Protein AF-A0A376UBZ3-F1 (afdb_monomer_lite)

Structure (mmCIF, N/CA/C/O backbone):
data_AF-A0A376UBZ3-F1
#
_entry.id   AF-A0A376UBZ3-F1
#
loop_
_atom_site.group_PDB
_atom_site.id
_atom_site.type_symbol
_atom_site.label_atom_id
_atom_site.label_alt_id
_atom_site.label_comp_id
_atom_site.label_asym_id
_atom_site.label_entity_id
_atom_site.label_seq_id
_atom_site.pdbx_PDB_ins_code
_atom_site.Cartn_x
_atom_site.Cartn_y
_atom_site.Cartn_z
_atom_site.occupancy
_atom_site.B_iso_or_equiv
_atom_site.auth_seq_id
_atom_site.auth_comp_id
_atom_site.auth_asym_id
_atom_site.auth_atom_id
_atom_site.pdbx_PDB_model_num
ATOM 1 N N . MET A 1 1 ? -10.834 44.516 -17.403 1.00 41.22 1 MET A N 1
ATOM 2 C CA . MET A 1 1 ? -10.224 43.313 -18.016 1.00 41.22 1 MET A CA 1
ATOM 3 C C . MET A 1 1 ? -9.625 42.419 -16.928 1.00 41.22 1 MET A C 1
ATOM 5 O O . MET A 1 1 ? -8.521 42.678 -16.472 1.00 41.22 1 MET A O 1
ATOM 9 N N . HIS A 1 2 ? -10.355 41.400 -16.462 1.00 43.84 2 HIS A N 1
ATOM 10 C CA . HIS A 1 2 ? -9.866 40.452 -15.449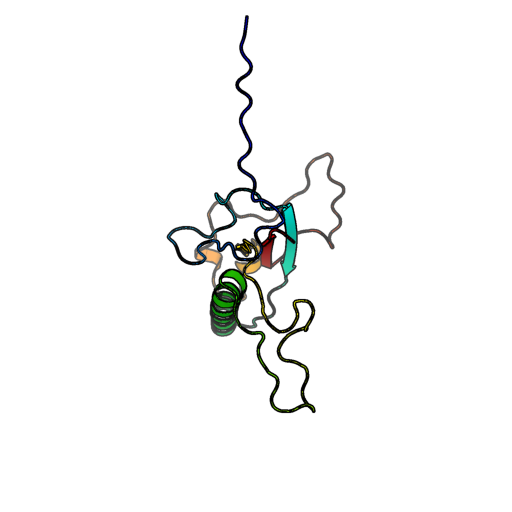 1.00 43.84 2 HIS A CA 1
ATOM 11 C C . HIS A 1 2 ? -9.085 39.315 -16.124 1.00 43.84 2 HIS A C 1
ATOM 13 O O . HIS A 1 2 ? -9.661 38.419 -16.739 1.00 43.84 2 HIS A O 1
ATOM 19 N N . LYS A 1 3 ? -7.753 39.365 -16.029 1.00 44.59 3 LYS A N 1
ATOM 20 C CA . LYS A 1 3 ? -6.843 38.338 -16.550 1.00 44.59 3 LYS A CA 1
ATOM 21 C C . LYS A 1 3 ? -6.999 37.077 -15.685 1.00 44.59 3 LYS A C 1
ATOM 23 O O . LYS A 1 3 ? -6.455 37.016 -14.585 1.00 44.59 3 LYS A O 1
ATOM 28 N N . LYS A 1 4 ? -7.762 36.075 -16.146 1.00 46.16 4 LYS A N 1
ATOM 29 C CA . LYS A 1 4 ? -7.828 34.753 -15.495 1.00 46.16 4 LYS A CA 1
ATOM 30 C C . LYS A 1 4 ? -6.409 34.171 -15.444 1.00 46.16 4 LYS A C 1
ATOM 32 O O . LYS A 1 4 ? -5.868 33.771 -16.474 1.00 46.16 4 LYS A O 1
ATOM 37 N N . ARG A 1 5 ? -5.785 34.139 -14.261 1.00 48.81 5 ARG A N 1
ATOM 38 C CA . ARG A 1 5 ? -4.543 33.387 -14.032 1.00 48.81 5 ARG A CA 1
ATOM 39 C C . ARG A 1 5 ? -4.868 31.908 -14.232 1.00 48.81 5 ARG A C 1
ATOM 41 O O . ARG A 1 5 ? -5.524 31.292 -13.400 1.00 48.81 5 ARG A O 1
ATOM 48 N N . LYS A 1 6 ? -4.453 31.352 -15.371 1.00 50.19 6 LYS A N 1
ATOM 49 C CA . LYS A 1 6 ? -4.504 29.914 -15.643 1.00 50.19 6 LYS A CA 1
ATOM 50 C C . LYS A 1 6 ? -3.531 29.261 -14.657 1.00 50.19 6 LYS A C 1
ATOM 52 O O . LYS A 1 6 ? -2.323 29.320 -14.871 1.00 50.19 6 LYS A O 1
ATOM 57 N N . VAL A 1 7 ? -4.036 28.721 -13.548 1.00 53.22 7 VAL A N 1
ATOM 58 C CA . VAL A 1 7 ? -3.237 27.876 -12.653 1.00 53.22 7 VAL A CA 1
ATOM 59 C C . VAL A 1 7 ? -2.793 26.686 -13.499 1.00 53.22 7 VAL A C 1
ATOM 61 O O . VAL A 1 7 ? -3.610 25.838 -13.861 1.00 53.22 7 VAL A O 1
ATOM 64 N N . ARG A 1 8 ? -1.527 26.665 -13.926 1.00 53.97 8 ARG A N 1
ATOM 65 C CA . ARG A 1 8 ? -0.956 25.487 -14.579 1.00 53.97 8 ARG A CA 1
ATOM 66 C C . ARG A 1 8 ? -0.932 24.394 -13.514 1.00 53.97 8 ARG A C 1
ATOM 68 O O . ARG A 1 8 ? -0.161 24.494 -12.568 1.00 53.97 8 ARG A O 1
ATOM 75 N N . ARG A 1 9 ? -1.808 23.391 -13.635 1.00 59.78 9 ARG A N 1
ATOM 76 C CA . ARG A 1 9 ? -1.688 22.161 -12.844 1.00 59.78 9 ARG A CA 1
ATOM 77 C C . ARG A 1 9 ? -0.348 21.535 -13.211 1.00 59.78 9 ARG A C 1
ATOM 79 O O . ARG A 1 9 ? -0.167 21.144 -14.362 1.00 59.78 9 ARG A O 1
ATOM 86 N N . VAL A 1 10 ? 0.580 21.504 -12.261 1.00 68.00 10 VAL A N 1
ATOM 87 C CA . VAL A 1 10 ? 1.798 20.705 -12.389 1.00 68.00 10 VAL A CA 1
ATOM 88 C C . VAL A 1 10 ? 1.333 19.251 -12.362 1.00 68.00 10 VAL A C 1
ATOM 90 O O . VAL A 1 10 ? 0.722 18.818 -11.389 1.00 68.00 10 VAL A O 1
ATOM 93 N N . ARG A 1 11 ? 1.507 18.550 -13.477 1.00 73.44 11 ARG A N 1
ATOM 94 C CA . ARG A 1 11 ? 1.274 17.111 -13.623 1.00 73.44 11 ARG A CA 1
ATOM 95 C C . ARG A 1 11 ? 2.537 16.513 -14.205 1.00 73.44 11 ARG A C 1
ATOM 97 O O . ARG A 1 11 ? 3.212 17.192 -14.983 1.00 73.44 11 ARG A O 1
ATOM 104 N N . PHE A 1 12 ? 2.829 15.277 -13.835 1.00 81.12 12 PHE A N 1
ATOM 105 C CA . PHE A 1 12 ? 3.932 14.551 -14.445 1.00 81.12 12 PHE A CA 1
ATOM 106 C C . PHE A 1 12 ? 3.616 14.204 -15.899 1.00 81.12 12 PHE A C 1
ATOM 108 O O . PHE A 1 12 ? 2.450 14.088 -16.291 1.00 81.12 12 PHE A O 1
ATOM 115 N N . HIS A 1 13 ? 4.667 14.118 -16.711 1.00 79.94 13 HIS A N 1
ATOM 116 C CA . HIS A 1 13 ? 4.537 13.701 -18.098 1.00 79.94 13 HIS A CA 1
ATOM 117 C C . HIS A 1 13 ? 4.457 12.167 -18.149 1.00 79.94 13 HIS A C 1
ATOM 119 O O . HIS A 1 13 ? 5.310 11.529 -17.536 1.00 79.94 13 HIS A O 1
ATOM 125 N N . PRO A 1 14 ? 3.499 11.559 -18.876 1.00 74.88 14 PRO A N 1
ATOM 126 C CA . PRO A 1 14 ? 3.345 10.102 -18.896 1.00 74.88 14 PRO A CA 1
ATOM 127 C C . PRO A 1 14 ? 4.595 9.346 -19.375 1.00 74.88 14 PRO A C 1
ATOM 129 O O . PRO A 1 14 ? 4.895 8.267 -18.889 1.00 74.88 14 PRO A O 1
ATOM 132 N N . ASP A 1 15 ? 5.369 9.949 -20.281 1.00 81.31 15 ASP A N 1
ATOM 133 C CA . ASP A 1 15 ? 6.570 9.320 -20.856 1.00 81.31 15 ASP A CA 1
ATOM 134 C C . ASP A 1 15 ? 7.809 9.365 -19.936 1.00 81.31 15 ASP A C 1
ATOM 136 O O . ASP A 1 15 ? 8.905 8.952 -20.322 1.00 81.31 15 ASP A O 1
ATOM 140 N N . ALA A 1 16 ? 7.672 9.876 -18.710 1.00 88.94 16 ALA A N 1
ATOM 141 C CA . ALA A 1 16 ? 8.773 10.073 -17.775 1.00 88.94 16 ALA A CA 1
ATOM 142 C C . ALA A 1 16 ? 9.147 8.796 -16.991 1.00 88.94 16 ALA A C 1
ATOM 144 O O . ALA A 1 16 ? 9.280 8.810 -15.767 1.00 88.94 16 ALA A O 1
ATOM 145 N N . ARG A 1 17 ? 9.377 7.689 -17.712 1.00 93.50 17 ARG A N 1
ATOM 146 C CA . ARG A 1 17 ? 9.569 6.330 -17.162 1.00 93.50 17 ARG A CA 1
ATOM 147 C C . ARG A 1 17 ? 10.651 6.213 -16.082 1.00 93.50 17 ARG A C 1
ATOM 149 O O . ARG A 1 17 ? 10.568 5.375 -15.189 1.00 93.50 17 ARG A O 1
ATOM 156 N N . ASN A 1 18 ? 11.695 7.033 -16.167 1.00 96.19 18 ASN A N 1
ATOM 157 C CA . ASN A 1 18 ? 12.849 6.956 -15.267 1.00 96.19 18 ASN A CA 1
ATOM 158 C C . ASN A 1 18 ? 12.799 7.972 -14.113 1.00 96.19 18 ASN A C 1
ATOM 160 O O . ASN A 1 18 ? 13.728 7.999 -13.303 1.00 96.19 18 ASN A O 1
ATOM 164 N N . GLU A 1 19 ? 11.760 8.807 -14.030 1.00 97.44 19 GLU A N 1
ATOM 165 C CA . GLU A 1 19 ? 11.607 9.749 -12.921 1.00 97.44 19 GLU A CA 1
ATOM 166 C C . GLU A 1 19 ? 11.227 9.027 -11.623 1.00 97.44 19 GLU A C 1
ATOM 168 O O . GLU A 1 19 ? 10.521 8.016 -11.620 1.00 97.44 19 GLU A O 1
ATOM 173 N N . LYS A 1 20 ? 11.730 9.555 -10.505 1.00 98.19 20 LYS A N 1
ATOM 174 C CA . LYS A 1 20 ? 11.565 8.987 -9.165 1.00 98.19 20 LYS A CA 1
ATOM 175 C C . LYS A 1 20 ? 10.920 10.004 -8.246 1.00 98.19 20 LYS A C 1
ATOM 177 O O . LYS A 1 20 ? 11.267 11.184 -8.281 1.00 98.19 20 LYS A O 1
ATOM 182 N N . GLN A 1 21 ? 10.071 9.510 -7.354 1.00 98.31 21 GLN A N 1
ATOM 183 C CA . GLN A 1 21 ? 9.584 10.271 -6.212 1.00 98.31 21 GLN A CA 1
ATOM 184 C C . GLN A 1 21 ? 10.281 9.778 -4.933 1.00 98.31 21 GLN A C 1
ATOM 186 O O . GLN A 1 21 ? 10.480 8.567 -4.779 1.00 98.31 21 GLN A O 1
ATOM 191 N N . PRO A 1 22 ? 10.687 10.671 -4.011 1.00 98.50 22 PRO A N 1
ATOM 192 C CA . PRO A 1 22 ? 11.293 10.252 -2.751 1.00 98.50 22 PRO A CA 1
ATOM 193 C C . PRO A 1 22 ? 10.309 9.430 -1.911 1.00 98.50 22 PRO A C 1
ATOM 195 O O . PRO A 1 22 ? 9.231 9.912 -1.573 1.00 98.50 22 PRO A O 1
ATOM 198 N N . PHE A 1 23 ? 10.681 8.198 -1.556 1.00 98.69 23 PHE A N 1
ATOM 199 C CA . PHE A 1 23 ? 9.886 7.372 -0.641 1.00 98.69 23 PHE A CA 1
ATOM 200 C C . PHE A 1 23 ? 10.087 7.774 0.825 1.00 98.69 23 PHE A C 1
ATOM 202 O O . PHE A 1 23 ? 9.126 7.873 1.585 1.00 98.69 23 PHE A O 1
ATOM 209 N N . TYR A 1 24 ? 11.340 8.020 1.217 1.00 98.69 24 TYR A N 1
ATOM 210 C CA . TYR A 1 24 ? 11.685 8.457 2.566 1.00 98.69 24 TYR A CA 1
ATOM 211 C C . TYR A 1 24 ? 11.550 9.974 2.708 1.00 98.69 24 TYR A C 1
ATOM 213 O O . TYR A 1 24 ? 11.946 10.733 1.824 1.00 98.69 24 TYR A O 1
ATOM 221 N N . GLY A 1 25 ? 11.051 10.404 3.862 1.00 98.31 25 GLY A N 1
ATOM 222 C CA . GLY A 1 25 ? 10.884 11.804 4.227 1.00 98.31 25 GLY A CA 1
ATOM 223 C C . GLY A 1 25 ? 10.074 11.937 5.513 1.00 98.31 25 GLY A C 1
ATOM 224 O O . GLY A 1 25 ? 9.635 10.940 6.083 1.00 98.31 25 GLY A O 1
ATOM 225 N N . GLU A 1 26 ? 9.858 13.174 5.961 1.00 98.62 26 GLU A N 1
ATOM 226 C CA . GLU A 1 26 ? 8.969 13.465 7.098 1.00 98.62 26 GLU A CA 1
ATOM 227 C C . GLU A 1 26 ? 7.511 13.070 6.801 1.00 98.62 26 GLU A C 1
ATOM 229 O O . GLU A 1 26 ? 6.761 12.660 7.689 1.00 98.62 26 GLU A O 1
ATOM 234 N N . HIS A 1 27 ? 7.105 13.168 5.534 1.00 98.69 27 HIS A N 1
ATOM 235 C CA . HIS A 1 27 ? 5.777 12.802 5.055 1.00 98.69 27 HIS A CA 1
ATOM 236 C C . HIS A 1 27 ? 5.882 11.810 3.900 1.00 98.69 27 HIS A C 1
ATOM 238 O O . HIS A 1 27 ? 6.807 11.883 3.091 1.00 98.69 27 HIS A O 1
ATOM 244 N N . GLN A 1 28 ? 4.903 10.909 3.801 1.00 98.81 28 GLN A N 1
ATOM 245 C CA . GLN A 1 28 ? 4.789 10.002 2.660 1.00 98.81 28 GLN A CA 1
ATOM 246 C C . GLN A 1 28 ? 4.546 10.789 1.362 1.00 98.81 28 GLN A C 1
ATOM 248 O O . GLN A 1 28 ? 3.790 11.767 1.336 1.00 98.81 28 GLN A O 1
ATOM 253 N N . ALA A 1 29 ? 5.138 10.316 0.266 1.00 98.56 29 ALA A N 1
ATOM 254 C CA . ALA A 1 29 ? 4.792 10.771 -1.076 1.00 98.56 29 ALA A CA 1
ATOM 255 C C . ALA A 1 29 ? 3.342 10.393 -1.445 1.00 98.56 29 ALA A C 1
ATOM 257 O O . ALA A 1 29 ? 2.690 9.604 -0.759 1.00 98.56 29 ALA A O 1
ATOM 258 N N . GLY A 1 30 ? 2.820 10.978 -2.525 1.00 98.12 30 GLY A N 1
ATOM 259 C CA . GLY A 1 30 ? 1.441 10.769 -2.991 1.00 98.12 30 GLY A CA 1
ATOM 260 C C . GLY A 1 30 ? 0.386 11.634 -2.282 1.00 98.12 30 GLY A C 1
ATOM 261 O O . GLY A 1 30 ? -0.784 11.588 -2.653 1.00 98.12 30 GLY A O 1
ATOM 262 N N . ILE A 1 31 ? 0.792 12.455 -1.300 1.00 98.19 31 ILE A N 1
ATOM 263 C CA . ILE A 1 31 ? -0.072 13.447 -0.630 1.00 98.19 31 ILE A CA 1
ATOM 264 C C . ILE A 1 31 ? 0.099 14.833 -1.269 1.00 98.19 31 ILE A C 1
ATOM 266 O O . ILE A 1 31 ? -0.845 15.390 -1.822 1.00 98.19 31 ILE A O 1
ATOM 270 N N . LEU A 1 32 ? 1.312 15.394 -1.192 1.00 97.62 32 LEU A N 1
ATOM 271 C CA . LEU A 1 32 ? 1.658 16.694 -1.792 1.00 97.62 32 LEU A CA 1
ATOM 272 C C . LEU A 1 32 ? 2.356 16.557 -3.150 1.00 97.62 32 LEU A C 1
ATOM 274 O O . LEU A 1 32 ? 2.544 17.550 -3.854 1.00 97.62 32 LEU A O 1
ATOM 278 N N . THR A 1 33 ? 2.754 15.336 -3.509 1.00 97.25 33 THR A N 1
ATOM 279 C CA . THR A 1 33 ? 3.333 15.011 -4.812 1.00 97.25 33 THR A CA 1
ATOM 280 C C . THR A 1 33 ? 2.366 15.435 -5.928 1.00 97.25 33 THR A C 1
ATOM 282 O O . THR A 1 33 ? 1.166 15.172 -5.811 1.00 97.25 33 THR A O 1
ATOM 285 N N . PRO A 1 34 ? 2.836 16.097 -7.006 1.00 96.88 34 PRO A N 1
ATOM 286 C CA . PRO A 1 34 ? 1.987 16.405 -8.153 1.00 96.88 34 PRO A CA 1
ATOM 287 C C . PRO A 1 34 ? 1.298 15.150 -8.704 1.00 96.88 34 PRO A C 1
ATOM 289 O O . PRO A 1 34 ? 1.872 14.068 -8.696 1.00 96.88 34 PRO A O 1
ATOM 292 N N . GLN A 1 35 ? 0.070 15.291 -9.201 1.00 96.62 35 GLN A N 1
ATOM 293 C CA . GLN A 1 35 ? -0.700 14.140 -9.679 1.00 96.62 35 GLN A CA 1
ATOM 294 C C . GLN A 1 35 ? -0.038 13.493 -10.905 1.00 96.62 35 GLN A C 1
ATOM 296 O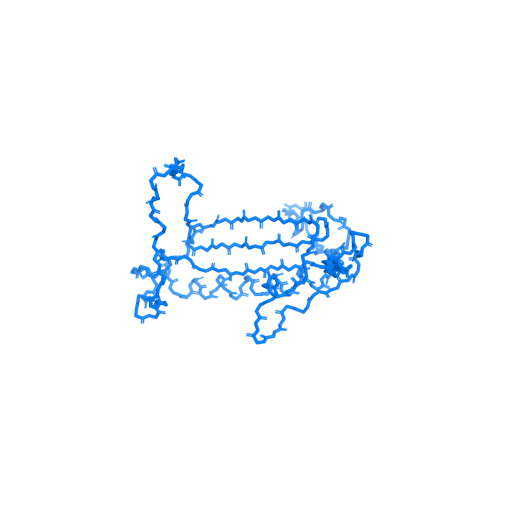 O . GLN A 1 35 ? 0.220 14.174 -11.907 1.00 96.62 35 GLN A O 1
ATOM 301 N N . GLN A 1 36 ? 0.187 12.182 -10.824 1.00 97.25 36 GLN A N 1
ATOM 302 C CA . GLN A 1 36 ? 0.529 11.323 -11.954 1.00 97.25 36 GLN A CA 1
ATOM 303 C C . GLN A 1 36 ? -0.718 10.998 -12.802 1.00 97.25 36 GLN A C 1
ATOM 305 O O . GLN A 1 36 ? -1.836 11.406 -12.472 1.00 97.25 36 GLN A O 1
ATOM 310 N N . ALA A 1 37 ? -0.527 10.312 -13.932 1.00 96.12 37 ALA A N 1
ATOM 311 C CA . ALA A 1 37 ? -1.608 10.037 -14.878 1.00 96.12 37 ALA A CA 1
ATOM 312 C C . ALA A 1 37 ? -2.487 8.835 -14.483 1.00 96.12 37 ALA A C 1
ATOM 314 O O . ALA A 1 37 ? -3.677 8.851 -14.801 1.00 96.12 37 ALA A O 1
ATOM 315 N N . ALA A 1 38 ? -1.939 7.847 -13.767 1.00 97.62 38 ALA A N 1
ATOM 316 C CA . ALA A 1 38 ? -2.652 6.654 -13.320 1.00 97.62 38 ALA A CA 1
ATOM 317 C C . ALA A 1 38 ? -2.730 6.571 -11.786 1.00 97.62 38 ALA A C 1
ATOM 319 O O . ALA A 1 38 ? -1.826 7.018 -11.072 1.00 97.62 38 ALA A O 1
ATOM 320 N N . MET A 1 39 ? -3.819 5.980 -11.276 1.00 98.31 39 MET A N 1
ATOM 321 C CA . MET A 1 39 ? -3.957 5.650 -9.858 1.00 98.31 39 MET A CA 1
ATOM 322 C C . MET A 1 39 ? -4.777 4.381 -9.618 1.00 98.31 39 MET A C 1
ATOM 324 O O . MET A 1 39 ? -5.712 4.078 -10.358 1.00 98.31 39 MET A O 1
ATOM 328 N N . MET A 1 40 ? -4.481 3.710 -8.510 1.00 98.75 40 MET A N 1
ATOM 329 C CA . MET A 1 40 ? -5.256 2.620 -7.937 1.00 98.75 40 MET A CA 1
ATOM 330 C C . MET A 1 40 ? -5.484 2.892 -6.448 1.00 98.75 40 MET A C 1
ATOM 332 O O . MET A 1 40 ? -4.556 3.248 -5.720 1.00 98.75 40 MET A O 1
ATOM 336 N N . LEU A 1 41 ? -6.725 2.703 -6.001 1.00 98.81 41 LEU A N 1
ATOM 337 C CA . LEU A 1 41 ? -7.076 2.605 -4.588 1.00 98.81 41 LEU A CA 1
ATOM 338 C C . LEU A 1 41 ? -7.441 1.157 -4.298 1.00 98.81 41 LEU A C 1
ATOM 340 O O . LEU A 1 41 ? -8.333 0.611 -4.944 1.00 98.81 41 LEU A O 1
ATOM 344 N N . VAL A 1 42 ? -6.747 0.546 -3.344 1.00 98.75 42 VAL A N 1
ATOM 345 C CA . VAL A 1 42 ? -6.981 -0.848 -2.965 1.00 98.75 42 VAL A CA 1
ATOM 346 C C . VAL A 1 42 ? -6.975 -0.986 -1.449 1.00 98.75 42 VAL A C 1
ATOM 348 O O . VAL A 1 42 ? -6.018 -0.599 -0.774 1.00 98.75 42 VAL A O 1
ATOM 351 N N . ALA A 1 43 ? -8.088 -1.488 -0.919 1.00 98.75 43 ALA A N 1
ATOM 352 C CA . ALA A 1 43 ? -8.275 -1.743 0.500 1.00 98.75 43 ALA A CA 1
ATOM 353 C C . ALA A 1 43 ? -7.995 -3.215 0.812 1.00 98.75 43 ALA A C 1
ATOM 355 O O . ALA A 1 43 ? -8.294 -4.091 -0.000 1.00 98.75 43 ALA A O 1
ATOM 356 N N . PHE A 1 44 ? -7.430 -3.477 1.987 1.00 98.88 44 PHE A N 1
ATOM 357 C CA . PHE A 1 44 ? -7.145 -4.823 2.467 1.00 98.88 44 PHE A CA 1
ATOM 358 C C . PHE A 1 44 ? -7.635 -5.006 3.896 1.00 98.88 44 PHE A C 1
ATOM 360 O O . PHE A 1 44 ? -7.503 -4.106 4.732 1.00 98.88 44 PHE A O 1
ATOM 367 N N . ASP A 1 45 ? -8.102 -6.217 4.177 1.00 98.75 45 ASP A N 1
ATOM 368 C CA . ASP A 1 45 ? -8.215 -6.732 5.534 1.00 98.75 45 ASP A CA 1
ATOM 369 C C . ASP A 1 45 ? -6.857 -7.289 5.972 1.00 98.75 45 ASP A C 1
ATOM 371 O O . ASP A 1 45 ? -6.169 -7.989 5.221 1.00 98.75 45 ASP A O 1
ATOM 375 N N . VAL A 1 46 ? -6.442 -6.961 7.193 1.00 98.69 46 VAL A N 1
ATOM 376 C CA . VAL A 1 46 ? -5.166 -7.412 7.740 1.00 98.69 46 VAL A CA 1
ATOM 377 C C . VAL A 1 46 ? -5.358 -8.768 8.403 1.00 98.69 46 VAL A C 1
ATOM 379 O O . VAL A 1 46 ? -6.082 -8.907 9.385 1.00 98.69 46 VAL A O 1
ATOM 382 N N . LEU A 1 47 ? -4.639 -9.765 7.887 1.00 98.56 47 LEU A N 1
ATOM 383 C CA . LEU A 1 47 ? -4.675 -11.146 8.381 1.00 98.56 47 LEU A CA 1
ATOM 384 C C . LEU A 1 47 ? -3.642 -11.439 9.484 1.00 98.56 47 LEU A C 1
ATOM 386 O O . LEU A 1 47 ? -3.508 -12.587 9.900 1.00 98.56 47 LEU A O 1
ATOM 390 N N . ALA A 1 48 ? -2.880 -10.436 9.930 1.00 98.31 48 ALA A N 1
ATOM 391 C CA . ALA A 1 48 ? -1.973 -10.588 11.065 1.00 98.31 48 ALA A CA 1
ATOM 392 C C . ALA A 1 48 ? -2.771 -10.985 12.317 1.00 98.31 48 ALA A C 1
ATOM 394 O O . ALA A 1 48 ? -3.764 -10.336 12.644 1.00 98.31 48 ALA A O 1
ATOM 395 N N . SER A 1 49 ? -2.336 -12.036 13.013 1.00 96.75 49 SER A N 1
ATOM 396 C CA . SER A 1 49 ? -3.028 -12.538 14.207 1.00 96.75 49 SER A CA 1
ATOM 397 C C . SER A 1 49 ? -2.644 -11.806 15.488 1.00 96.75 49 SER A C 1
ATOM 399 O O . SER A 1 49 ? -3.360 -11.894 16.481 1.00 96.75 49 SER A O 1
ATOM 401 N N . ASP A 1 50 ? -1.514 -11.104 15.479 1.00 97.94 50 ASP A N 1
ATOM 402 C CA . ASP A 1 50 ? -1.009 -10.373 16.629 1.00 97.94 50 ASP A CA 1
ATOM 403 C C . ASP A 1 50 ? -0.191 -9.139 16.216 1.00 97.94 50 ASP A C 1
ATOM 405 O O . ASP A 1 50 ? 0.035 -8.840 15.037 1.00 97.94 50 ASP A O 1
ATOM 409 N N . LYS A 1 51 ? 0.229 -8.368 17.222 1.00 98.31 51 LYS A N 1
ATOM 410 C CA . LYS A 1 51 ? 1.019 -7.151 17.025 1.00 98.31 51 LYS A CA 1
ATOM 411 C C . LYS A 1 51 ? 2.402 -7.422 16.393 1.00 98.31 51 LYS A C 1
ATOM 413 O O . LYS A 1 51 ? 2.773 -6.644 15.513 1.00 98.31 51 LYS A O 1
ATOM 418 N N . PRO A 1 52 ? 3.165 -8.465 16.783 1.00 98.62 52 PRO A N 1
ATOM 419 C CA . PRO A 1 52 ? 4.385 -8.859 16.071 1.00 98.62 52 PRO A CA 1
ATOM 420 C C . PRO A 1 52 ? 4.184 -9.124 14.572 1.00 98.62 52 PRO A C 1
ATOM 422 O O . PRO A 1 52 ? 4.985 -8.665 13.756 1.00 98.62 52 PRO A O 1
ATOM 425 N N . ASP A 1 53 ? 3.106 -9.803 14.182 1.00 98.62 53 ASP A N 1
ATOM 426 C CA . ASP A 1 53 ? 2.793 -10.039 12.774 1.00 98.62 53 ASP A CA 1
ATOM 427 C C . ASP A 1 53 ? 2.396 -8.756 12.039 1.00 98.62 53 ASP A C 1
ATOM 429 O O . ASP A 1 53 ? 2.780 -8.567 10.881 1.00 98.62 53 ASP A O 1
ATOM 433 N N . LEU A 1 54 ? 1.691 -7.836 12.705 1.00 98.81 54 LEU A N 1
ATOM 434 C CA . LEU A 1 54 ? 1.409 -6.513 12.148 1.00 98.81 54 LEU A CA 1
ATOM 435 C C . LEU A 1 54 ? 2.702 -5.710 11.929 1.00 98.81 54 LEU A C 1
ATOM 437 O O . LEU A 1 54 ? 2.877 -5.075 10.887 1.00 98.81 54 LEU A O 1
ATOM 441 N N . GLU A 1 55 ? 3.645 -5.768 12.872 1.00 98.81 55 GLU A N 1
ATOM 442 C CA . GLU A 1 55 ? 4.965 -5.156 12.705 1.00 98.81 55 GLU A CA 1
ATOM 443 C C . GLU A 1 55 ? 5.715 -5.776 11.520 1.00 98.81 55 GLU A C 1
ATOM 445 O O . GLU A 1 55 ? 6.272 -5.054 10.687 1.00 98.81 55 GLU A O 1
ATOM 450 N N . ARG A 1 56 ? 5.700 -7.109 11.404 1.00 98.81 56 ARG A N 1
ATOM 451 C CA . ARG A 1 56 ? 6.298 -7.832 10.276 1.00 98.81 56 ARG A CA 1
ATOM 452 C C . ARG A 1 56 ? 5.689 -7.388 8.947 1.00 98.81 56 ARG A C 1
ATOM 454 O O . ARG A 1 56 ? 6.441 -7.148 8.001 1.00 98.81 56 ARG A O 1
ATOM 461 N N . LEU A 1 57 ? 4.366 -7.222 8.880 1.00 98.81 57 LEU A N 1
ATOM 462 C CA . LEU A 1 57 ? 3.677 -6.687 7.705 1.00 98.81 57 LEU A CA 1
ATOM 463 C C . LEU A 1 57 ? 4.175 -5.278 7.361 1.00 98.81 57 LEU A C 1
ATOM 465 O O . LEU A 1 57 ? 4.568 -5.037 6.223 1.00 98.81 57 LEU A O 1
ATOM 469 N N . PHE A 1 58 ? 4.219 -4.352 8.320 1.00 98.88 58 PHE A N 1
ATOM 470 C CA . PHE A 1 58 ? 4.662 -2.978 8.053 1.00 98.88 58 PHE A CA 1
ATOM 471 C C . PHE A 1 58 ? 6.136 -2.889 7.652 1.00 98.88 58 PHE A C 1
ATOM 473 O O . PHE A 1 58 ? 6.479 -2.123 6.746 1.00 98.88 58 PHE A O 1
ATOM 480 N N . ARG A 1 59 ? 7.012 -3.712 8.239 1.00 98.88 59 ARG A N 1
ATOM 481 C CA . ARG A 1 59 ? 8.411 -3.829 7.798 1.00 98.88 59 ARG A CA 1
ATOM 482 C C . ARG A 1 59 ? 8.504 -4.360 6.370 1.00 98.88 59 ARG A C 1
ATOM 484 O O . ARG A 1 59 ? 9.258 -3.804 5.572 1.00 98.88 59 ARG A O 1
ATOM 491 N N . LEU A 1 60 ? 7.718 -5.384 6.037 1.00 98.81 60 LEU A N 1
ATOM 492 C CA . LEU A 1 60 ? 7.669 -5.950 4.691 1.00 98.81 60 LEU A CA 1
ATOM 493 C C . LEU A 1 60 ? 7.184 -4.912 3.672 1.00 98.81 60 LEU A C 1
ATOM 495 O O . LEU A 1 60 ? 7.872 -4.672 2.683 1.00 98.81 60 LEU A O 1
ATOM 499 N N . LEU A 1 61 ? 6.050 -4.251 3.927 1.00 98.88 61 LEU A N 1
ATOM 500 C CA . LEU A 1 61 ? 5.520 -3.195 3.058 1.00 98.88 61 LEU A CA 1
ATOM 501 C C . LEU A 1 61 ? 6.551 -2.084 2.846 1.00 98.88 61 LEU A C 1
ATOM 503 O O . LEU A 1 61 ? 6.803 -1.701 1.709 1.00 98.88 61 LEU A O 1
ATOM 507 N N . THR A 1 62 ? 7.226 -1.641 3.910 1.00 98.88 62 THR A N 1
ATOM 508 C CA . THR A 1 62 ? 8.284 -0.622 3.824 1.00 98.88 62 THR A CA 1
ATOM 509 C C . THR A 1 62 ? 9.404 -1.041 2.870 1.00 98.88 62 THR A C 1
ATOM 511 O O . THR A 1 62 ? 9.794 -0.264 2.000 1.00 98.88 62 THR A O 1
ATOM 514 N N . GLN A 1 63 ? 9.903 -2.276 2.990 1.00 98.75 63 GLN A N 1
ATOM 515 C CA . GLN A 1 63 ? 10.944 -2.803 2.099 1.00 98.75 63 GLN A CA 1
ATOM 516 C C . GLN A 1 63 ? 10.461 -2.878 0.646 1.00 98.75 63 GLN A C 1
ATOM 518 O O . GLN A 1 63 ? 11.191 -2.498 -0.272 1.00 98.75 63 GLN A O 1
ATOM 523 N N . ARG A 1 64 ? 9.223 -3.341 0.425 1.00 98.75 64 ARG A N 1
ATOM 524 C CA . ARG A 1 64 ? 8.645 -3.445 -0.921 1.00 98.75 64 ARG A CA 1
ATOM 525 C C . ARG A 1 64 ? 8.438 -2.074 -1.553 1.00 98.75 64 ARG A C 1
ATOM 527 O O . ARG A 1 64 ? 8.818 -1.894 -2.703 1.00 98.75 64 ARG A O 1
ATOM 534 N N . PHE A 1 65 ? 7.892 -1.106 -0.822 1.00 98.81 65 PHE A N 1
ATOM 535 C CA . PHE A 1 65 ? 7.641 0.236 -1.347 1.00 98.81 65 PHE A CA 1
ATOM 536 C C . PHE A 1 65 ? 8.946 0.966 -1.657 1.00 98.81 65 PHE A C 1
ATOM 538 O O . PHE A 1 65 ? 9.056 1.571 -2.721 1.00 98.81 65 PHE A O 1
ATOM 545 N N . ALA A 1 66 ? 9.955 0.847 -0.789 1.00 98.75 66 ALA A N 1
ATOM 546 C CA . ALA A 1 66 ? 11.275 1.416 -1.035 1.00 98.75 66 ALA A CA 1
ATOM 547 C C . ALA A 1 66 ? 11.903 0.867 -2.326 1.00 98.75 66 ALA A C 1
ATOM 549 O O . ALA A 1 66 ? 12.421 1.637 -3.126 1.00 98.75 66 ALA A O 1
ATOM 550 N N . PHE A 1 67 ? 11.816 -0.443 -2.572 1.00 98.62 67 PHE A N 1
ATOM 551 C CA . PHE A 1 67 ? 12.311 -1.029 -3.818 1.00 98.62 67 PHE A CA 1
ATOM 552 C C . PHE A 1 67 ? 11.492 -0.577 -5.037 1.00 98.62 67 PHE A C 1
ATOM 554 O O . PHE A 1 67 ? 12.051 -0.042 -5.991 1.00 98.62 67 PHE A O 1
ATOM 561 N N . LEU A 1 68 ? 10.167 -0.753 -4.998 1.00 98.69 68 LEU A N 1
ATOM 562 C CA . LEU A 1 68 ? 9.297 -0.511 -6.152 1.00 98.69 68 LEU A CA 1
ATOM 563 C C . LEU A 1 68 ? 9.327 0.956 -6.601 1.00 98.69 68 LEU A C 1
ATOM 565 O O . LEU A 1 68 ? 9.477 1.228 -7.786 1.00 98.69 68 LEU A O 1
ATOM 569 N N . THR A 1 69 ? 9.243 1.903 -5.663 1.00 98.69 69 THR A N 1
ATOM 570 C CA . THR A 1 69 ? 9.220 3.348 -5.975 1.00 98.69 69 THR A CA 1
ATOM 571 C C . THR A 1 69 ? 10.555 3.877 -6.500 1.00 98.69 69 THR A C 1
ATOM 573 O O . THR A 1 69 ? 10.588 4.888 -7.198 1.00 98.69 69 THR A O 1
ATOM 576 N N . GLN A 1 70 ? 11.670 3.215 -6.174 1.00 98.44 70 GLN A N 1
ATOM 577 C CA . GLN A 1 70 ? 12.997 3.606 -6.659 1.00 98.44 70 GLN A CA 1
ATOM 578 C C . GLN A 1 70 ? 13.422 2.839 -7.916 1.00 98.44 70 GLN A C 1
ATOM 580 O O . GLN A 1 70 ? 14.348 3.282 -8.605 1.00 98.44 70 GLN A O 1
ATOM 585 N N . GLY A 1 71 ? 12.732 1.744 -8.237 1.00 97.81 71 GLY A N 1
ATOM 586 C CA . GLY A 1 71 ? 13.014 0.875 -9.369 1.00 97.81 71 GLY A CA 1
ATOM 587 C C . GLY A 1 71 ? 14.293 0.048 -9.213 1.00 97.81 71 GLY A C 1
ATOM 588 O O . GLY A 1 71 ? 15.099 0.248 -8.303 1.00 97.81 71 GLY A O 1
ATOM 589 N N . GLY A 1 72 ? 14.491 -0.886 -10.138 1.00 97.75 72 GLY A N 1
ATOM 590 C CA . GLY A 1 72 ? 15.643 -1.783 -10.157 1.00 97.75 72 GLY A CA 1
ATOM 591 C C . GLY A 1 72 ? 15.465 -2.947 -11.127 1.00 97.75 72 GLY A C 1
ATOM 592 O O . GLY A 1 72 ? 14.436 -3.073 -11.791 1.00 97.75 72 GLY A O 1
ATOM 593 N N . ALA A 1 73 ? 16.474 -3.814 -11.207 1.00 97.88 73 ALA A N 1
ATOM 594 C CA . ALA A 1 73 ? 16.349 -5.067 -11.947 1.00 97.88 73 ALA A CA 1
ATOM 595 C C . ALA A 1 73 ? 15.221 -5.924 -11.350 1.00 97.88 73 ALA A C 1
ATOM 597 O O . ALA A 1 73 ? 15.073 -5.994 -10.126 1.00 97.88 73 ALA A O 1
ATOM 598 N N . ALA A 1 74 ? 14.425 -6.560 -12.212 1.00 96.69 74 ALA A N 1
ATOM 599 C CA . ALA A 1 74 ? 13.406 -7.496 -11.760 1.00 96.69 74 ALA A CA 1
ATOM 600 C C . ALA A 1 74 ? 14.084 -8.679 -11.033 1.00 96.69 74 ALA A C 1
ATOM 602 O O . ALA A 1 74 ? 15.081 -9.199 -11.539 1.00 96.69 74 ALA A O 1
ATOM 603 N N . PRO A 1 75 ? 13.591 -9.104 -9.854 1.00 94.88 75 PRO A N 1
ATOM 604 C CA . PRO A 1 75 ? 14.156 -10.243 -9.139 1.00 94.88 75 PRO A CA 1
ATOM 605 C C . PRO A 1 75 ? 14.174 -11.516 -9.992 1.00 94.88 75 PRO A C 1
ATOM 607 O O . PRO A 1 75 ? 13.132 -12.008 -10.426 1.00 94.88 75 PRO A O 1
ATOM 610 N N . GLU A 1 76 ? 15.362 -12.079 -10.199 1.00 93.88 76 GLU A N 1
ATOM 611 C CA . GLU A 1 76 ? 15.510 -13.346 -10.911 1.00 93.88 76 GLU A CA 1
ATOM 612 C C . GLU A 1 76 ? 15.036 -14.517 -10.049 1.00 93.88 76 GLU A C 1
ATOM 614 O O . GLU A 1 76 ? 15.229 -14.531 -8.834 1.00 93.88 76 GLU A O 1
ATOM 619 N N . THR A 1 77 ? 14.435 -15.525 -10.682 1.00 95.50 77 THR A N 1
ATOM 620 C CA . TH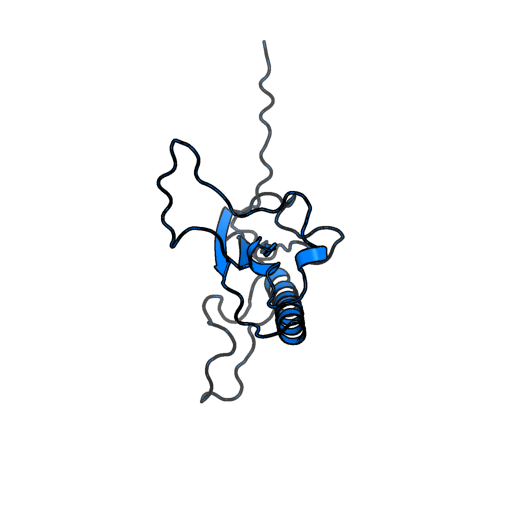R A 1 77 ? 13.996 -16.761 -10.016 1.00 95.50 77 THR A CA 1
ATOM 621 C C . THR A 1 77 ? 14.981 -17.880 -10.359 1.00 95.50 77 THR A C 1
ATOM 623 O O . THR A 1 77 ? 14.893 -18.436 -11.453 1.00 95.50 77 THR A O 1
ATOM 626 N N . PRO A 1 78 ? 15.926 -18.242 -9.466 1.00 94.00 78 PRO A N 1
ATOM 627 C CA . PRO A 1 78 ? 17.024 -19.143 -9.831 1.00 94.00 78 PRO A CA 1
ATOM 628 C C . PRO A 1 78 ? 16.569 -20.582 -10.094 1.00 94.00 78 PRO A C 1
ATOM 630 O O . PRO A 1 78 ? 17.197 -21.315 -10.853 1.00 94.00 78 PRO A O 1
ATOM 633 N N . ASN A 1 79 ? 15.484 -21.010 -9.441 1.00 95.75 79 ASN A N 1
ATOM 634 C CA . ASN A 1 79 ? 14.921 -22.343 -9.608 1.00 95.75 79 ASN A CA 1
ATOM 635 C C . ASN A 1 79 ? 13.648 -22.263 -10.465 1.00 95.75 79 ASN A C 1
ATOM 637 O O . ASN A 1 79 ? 12.622 -21.811 -9.956 1.00 95.75 79 ASN A O 1
ATOM 641 N N . PRO A 1 80 ? 13.661 -22.765 -11.713 1.00 93.94 80 PRO A N 1
ATOM 642 C CA . PRO A 1 80 ? 12.525 -22.653 -12.631 1.00 93.94 80 PRO A CA 1
ATOM 643 C C . PRO A 1 80 ? 11.303 -23.486 -12.215 1.00 93.94 80 PRO A C 1
ATOM 645 O O . PRO A 1 80 ? 10.250 -23.385 -12.833 1.00 93.94 80 PRO A O 1
ATOM 648 N N . ARG A 1 81 ? 11.427 -24.331 -11.182 1.00 96.56 81 ARG A N 1
ATOM 649 C CA . ARG A 1 81 ? 10.301 -25.080 -10.604 1.00 96.56 81 ARG A CA 1
ATOM 650 C C . ARG A 1 81 ? 9.520 -24.286 -9.554 1.00 96.56 81 ARG A C 1
ATOM 652 O O . ARG A 1 81 ? 8.515 -24.786 -9.060 1.00 96.56 81 ARG A O 1
ATOM 659 N N . LEU A 1 82 ? 9.994 -23.100 -9.173 1.00 96.88 82 LEU A N 1
ATOM 660 C CA . LEU A 1 82 ? 9.296 -22.207 -8.251 1.00 96.88 82 LEU A CA 1
ATOM 661 C C . LEU A 1 82 ? 8.471 -21.171 -9.025 1.00 96.88 82 LEU A C 1
ATOM 663 O O . LEU A 1 82 ? 8.816 -20.846 -10.163 1.00 96.88 82 LEU A O 1
ATOM 667 N N . PRO A 1 83 ? 7.411 -20.614 -8.413 1.00 96.88 83 PRO A N 1
ATOM 668 C CA . PRO A 1 83 ? 6.752 -19.435 -8.954 1.00 96.88 83 PRO A CA 1
ATOM 669 C C . PRO A 1 83 ? 7.755 -18.288 -9.166 1.00 96.88 83 PRO A C 1
ATOM 671 O O . PRO A 1 83 ? 8.650 -18.113 -8.329 1.00 96.88 83 PRO A O 1
ATOM 674 N N . PRO A 1 84 ? 7.607 -17.492 -10.240 1.00 95.94 84 PRO A N 1
ATOM 675 C CA . PRO A 1 84 ? 8.422 -16.304 -10.447 1.00 95.94 84 PRO A CA 1
ATOM 676 C C . PRO A 1 84 ? 8.354 -15.336 -9.258 1.00 95.94 84 PRO A C 1
ATOM 678 O O . PRO A 1 84 ? 7.284 -15.101 -8.696 1.00 95.94 84 PRO A O 1
ATOM 681 N N . LEU A 1 85 ? 9.494 -14.750 -8.887 1.00 96.19 85 LEU A N 1
ATOM 682 C CA . LEU A 1 85 ? 9.581 -13.733 -7.830 1.00 96.19 85 LEU A CA 1
ATOM 683 C C . LEU A 1 85 ? 9.033 -12.360 -8.259 1.00 96.19 85 LEU A C 1
ATOM 685 O O . LEU A 1 85 ? 8.747 -11.521 -7.403 1.00 96.19 85 LEU A O 1
ATOM 689 N N . ASP A 1 86 ? 8.891 -12.137 -9.565 1.00 97.31 86 ASP A N 1
ATOM 690 C CA . ASP A 1 86 ? 8.225 -10.985 -10.167 1.00 97.31 86 ASP A CA 1
ATOM 691 C C . ASP A 1 86 ? 7.145 -11.452 -11.147 1.00 97.31 86 ASP A C 1
ATOM 693 O O . ASP A 1 86 ? 7.250 -12.520 -11.745 1.00 97.31 86 ASP A O 1
ATOM 697 N N . SER A 1 87 ? 6.111 -10.636 -11.338 1.00 97.12 87 SER A N 1
ATOM 698 C CA . SER A 1 87 ? 5.027 -10.932 -12.283 1.00 97.12 87 SER A CA 1
ATOM 699 C C . SER A 1 87 ? 5.466 -10.974 -13.756 1.00 97.12 87 SER A C 1
ATOM 701 O O . SER A 1 87 ? 4.794 -11.597 -14.575 1.00 97.12 87 SER A O 1
ATOM 703 N N . GLY A 1 88 ? 6.556 -10.287 -14.110 1.00 96.06 88 GLY A N 1
ATOM 704 C CA . GLY A 1 88 ? 7.081 -10.159 -15.467 1.00 96.06 88 GLY A CA 1
ATOM 705 C C . GLY A 1 88 ? 6.409 -9.080 -16.322 1.00 96.06 88 GLY A C 1
ATOM 706 O O . GLY A 1 88 ? 6.880 -8.817 -17.427 1.00 96.06 88 GLY A O 1
ATOM 707 N N . ILE A 1 89 ? 5.351 -8.415 -15.838 1.00 97.75 89 ILE A N 1
ATOM 708 C CA . ILE A 1 89 ? 4.559 -7.473 -16.655 1.00 97.75 89 ILE A CA 1
ATOM 709 C C . ILE A 1 89 ? 5.346 -6.226 -17.092 1.00 97.75 89 ILE A C 1
ATOM 711 O O . ILE A 1 89 ? 5.014 -5.621 -18.107 1.00 97.75 89 ILE A O 1
ATOM 715 N N . LEU A 1 90 ? 6.398 -5.853 -16.353 1.00 96.56 90 LEU A N 1
ATOM 716 C CA . LEU A 1 90 ? 7.276 -4.714 -16.664 1.00 96.56 90 LEU A CA 1
ATOM 717 C C . LEU A 1 90 ? 8.574 -5.127 -17.387 1.00 96.56 90 LEU A C 1
ATOM 719 O O . LEU A 1 90 ? 9.427 -4.279 -17.664 1.00 96.56 90 LEU A O 1
ATOM 723 N N . GLY A 1 91 ? 8.735 -6.416 -17.706 1.00 96.31 91 GLY A N 1
ATOM 724 C CA . GLY A 1 91 ? 9.962 -6.978 -18.269 1.00 96.31 91 GLY A CA 1
ATOM 725 C C . GLY A 1 91 ? 11.101 -7.089 -17.247 1.00 96.31 91 GLY A C 1
ATOM 726 O O . GLY A 1 91 ? 10.878 -7.149 -16.043 1.00 96.31 91 GLY A O 1
ATOM 727 N N . GLY A 1 92 ? 12.351 -7.116 -17.725 1.00 96.19 92 GLY A N 1
ATOM 728 C CA . GLY A 1 92 ? 13.536 -7.344 -16.879 1.00 96.19 92 GLY A CA 1
ATOM 729 C C . GLY A 1 92 ? 13.951 -6.174 -15.974 1.00 96.19 92 GLY A C 1
ATOM 730 O O . GLY A 1 92 ? 14.873 -6.316 -15.172 1.00 96.19 92 GLY A O 1
ATOM 731 N N . TYR A 1 93 ? 13.303 -5.011 -16.091 1.00 97.62 93 TYR A N 1
ATOM 732 C CA . TYR A 1 93 ? 13.618 -3.834 -15.282 1.00 97.62 93 TYR A CA 1
ATOM 733 C C . TYR A 1 93 ? 12.350 -3.118 -14.825 1.00 97.62 93 TYR A C 1
ATOM 735 O O . TYR A 1 93 ? 11.593 -2.580 -15.639 1.00 97.62 93 TYR A O 1
ATOM 743 N N . ILE A 1 94 ? 12.184 -3.049 -13.509 1.00 98.25 94 ILE A N 1
ATOM 744 C CA . ILE A 1 94 ? 11.099 -2.352 -12.830 1.00 98.25 94 ILE A CA 1
ATOM 745 C C . ILE A 1 94 ? 11.469 -0.872 -12.803 1.00 98.25 94 ILE A C 1
ATOM 747 O O . ILE A 1 94 ? 12.297 -0.427 -12.006 1.00 98.25 94 ILE A O 1
ATOM 751 N N . ALA A 1 95 ? 10.901 -0.110 -13.733 1.00 98.19 95 ALA A N 1
ATOM 752 C CA . ALA A 1 95 ? 11.080 1.332 -13.758 1.00 98.19 95 ALA A CA 1
ATOM 753 C C . ALA A 1 95 ? 10.335 2.002 -12.595 1.00 98.19 95 ALA A C 1
ATOM 755 O O . ALA A 1 95 ? 9.245 1.552 -12.248 1.00 98.19 95 ALA A O 1
ATOM 756 N N . PRO A 1 96 ? 10.898 3.074 -12.012 1.00 98.19 96 PRO A N 1
ATOM 757 C CA . PRO A 1 96 ? 10.226 3.819 -10.957 1.00 98.19 96 PRO A CA 1
ATOM 758 C C . PRO A 1 96 ? 8.966 4.523 -11.461 1.00 98.19 96 PRO A C 1
ATOM 760 O O . PRO A 1 96 ? 7.998 4.572 -10.727 1.00 98.19 96 PRO A O 1
ATOM 763 N N . ASP A 1 97 ? 8.962 5.064 -12.683 1.00 98.25 97 ASP A N 1
ATOM 764 C CA . ASP A 1 97 ? 7.787 5.633 -13.355 1.00 98.25 97 ASP A CA 1
ATOM 765 C C . ASP A 1 97 ? 6.950 6.628 -12.518 1.00 98.25 97 ASP A C 1
ATOM 767 O O . ASP A 1 97 ? 5.717 6.618 -12.528 1.00 98.25 97 ASP A O 1
ATOM 771 N N . ASN A 1 98 ? 7.631 7.486 -11.746 1.00 98.31 98 ASN A N 1
ATOM 772 C CA . ASN A 1 98 ? 7.021 8.377 -10.750 1.00 98.31 98 ASN A CA 1
ATOM 773 C C . ASN A 1 98 ? 6.122 7.671 -9.717 1.00 98.31 98 ASN A C 1
ATOM 775 O O . ASN A 1 98 ? 5.262 8.313 -9.108 1.00 98.31 98 ASN A O 1
ATOM 779 N N . LEU A 1 99 ? 6.326 6.374 -9.484 1.00 98.75 99 LEU A N 1
ATOM 780 C CA . LEU A 1 99 ? 5.542 5.572 -8.560 1.00 98.75 99 LEU A CA 1
ATOM 781 C C . LEU A 1 99 ? 5.608 6.150 -7.146 1.00 98.75 99 LEU A C 1
ATOM 783 O O . LEU A 1 99 ? 6.675 6.333 -6.556 1.00 98.75 99 LEU A O 1
ATOM 787 N N . THR A 1 100 ? 4.432 6.364 -6.575 1.00 98.88 100 THR A N 1
ATOM 788 C CA . THR A 1 100 ? 4.229 6.625 -5.153 1.00 98.88 100 THR A CA 1
ATOM 789 C C . THR A 1 100 ? 3.254 5.605 -4.604 1.00 98.88 100 THR A C 1
ATOM 791 O O . THR A 1 100 ? 2.216 5.353 -5.217 1.00 98.88 100 THR A O 1
ATOM 794 N N . ILE A 1 101 ? 3.564 5.066 -3.428 1.00 98.94 101 ILE A N 1
ATOM 795 C CA . ILE A 1 101 ? 2.663 4.197 -2.678 1.00 98.94 101 ILE A CA 1
ATOM 796 C C . ILE A 1 101 ? 2.439 4.847 -1.317 1.00 98.94 101 ILE A C 1
ATOM 798 O O . ILE A 1 101 ? 3.381 4.995 -0.540 1.00 98.94 101 ILE A O 1
ATOM 802 N N . THR A 1 102 ? 1.202 5.254 -1.047 1.00 98.94 102 THR A N 1
ATOM 803 C CA . THR A 1 102 ? 0.800 5.875 0.217 1.00 98.94 102 THR A CA 1
ATOM 804 C C . THR A 1 102 ? -0.020 4.876 1.022 1.00 98.94 102 THR A C 1
ATOM 806 O O . THR A 1 102 ? -1.064 4.416 0.559 1.00 98.94 102 THR A O 1
ATOM 809 N N . LEU A 1 103 ? 0.441 4.556 2.230 1.00 98.94 103 LEU A N 1
ATOM 810 C CA . LEU A 1 103 ? -0.275 3.707 3.178 1.00 98.94 103 LEU A CA 1
ATOM 811 C C . LEU A 1 103 ? -1.131 4.563 4.114 1.00 98.94 103 LEU A C 1
ATOM 813 O O . LEU A 1 103 ? -0.640 5.524 4.716 1.00 98.94 103 LEU A O 1
ATOM 817 N N . SER A 1 104 ? -2.383 4.161 4.302 1.00 98.94 104 SER A N 1
ATOM 818 C CA . SER A 1 104 ? -3.242 4.636 5.385 1.00 98.94 104 SER A CA 1
ATOM 819 C C . SER A 1 104 ? -3.899 3.467 6.120 1.00 98.94 104 SER A C 1
ATOM 821 O O . SER A 1 104 ? -3.998 2.354 5.601 1.00 98.94 104 SER A O 1
ATOM 823 N N . VAL A 1 105 ? -4.307 3.719 7.365 1.00 98.94 105 VAL A N 1
ATOM 824 C CA . VAL A 1 105 ? -4.923 2.726 8.254 1.00 98.94 105 VAL A CA 1
ATOM 825 C C . VAL A 1 105 ? -6.372 3.107 8.552 1.00 98.94 105 VAL A C 1
ATOM 827 O O . VAL A 1 105 ? -6.684 4.280 8.775 1.00 98.94 105 VAL A O 1
ATOM 830 N N . GLY A 1 106 ? -7.257 2.116 8.533 1.00 98.81 106 GLY A N 1
ATOM 831 C CA . GLY A 1 106 ? -8.675 2.255 8.834 1.00 98.81 106 GLY A CA 1
ATOM 832 C C . GLY A 1 106 ? -8.972 2.171 10.331 1.00 98.81 106 GLY A C 1
ATOM 833 O O . GLY A 1 106 ? -8.145 1.742 11.132 1.00 98.81 106 GLY A O 1
ATOM 834 N N . HIS A 1 107 ? -10.191 2.560 10.715 1.00 98.81 107 HIS A N 1
ATOM 835 C CA . HIS A 1 107 ? -10.658 2.473 12.105 1.00 98.81 107 HIS A CA 1
ATOM 836 C C . HIS A 1 107 ? -10.603 1.038 12.655 1.00 98.81 107 HIS A C 1
ATOM 838 O O . HIS A 1 107 ? -10.304 0.849 13.829 1.00 98.81 107 HIS A O 1
ATOM 844 N N . SER A 1 108 ? -10.882 0.028 11.825 1.00 98.56 108 SER A N 1
ATOM 845 C CA . SER A 1 108 ? -10.895 -1.381 12.243 1.00 98.56 108 SER A CA 1
ATOM 846 C C . SER A 1 108 ? -9.526 -1.896 12.689 1.00 98.56 108 SER A C 1
ATOM 848 O O . SER A 1 108 ? -9.479 -2.764 13.547 1.00 98.56 108 SER A O 1
ATOM 850 N N . LEU A 1 109 ? -8.411 -1.306 12.238 1.00 98.69 109 LEU A N 1
ATOM 851 C CA . LEU A 1 109 ? -7.072 -1.684 12.711 1.00 98.69 109 LEU A CA 1
ATOM 852 C C . LEU A 1 109 ? -6.846 -1.373 14.210 1.00 98.69 109 LEU A C 1
ATOM 854 O O . LEU A 1 109 ? -5.879 -1.837 14.809 1.00 98.69 109 LEU A O 1
ATOM 858 N N . PHE A 1 110 ? -7.715 -0.562 14.819 1.00 98.75 110 PHE A N 1
ATOM 859 C CA . PHE A 1 110 ? -7.635 -0.144 16.221 1.00 98.75 110 PHE A CA 1
ATOM 860 C C . PHE A 1 110 ? -8.588 -0.919 17.143 1.00 98.75 110 PHE A C 1
ATOM 862 O O . PHE A 1 110 ? -8.851 -0.469 18.258 1.00 98.75 110 PHE A O 1
ATOM 869 N N . ASP A 1 111 ? -9.104 -2.064 16.695 1.00 98.00 111 ASP A N 1
ATOM 870 C CA . ASP A 1 111 ? -9.837 -3.006 17.541 1.00 98.00 111 ASP A CA 1
ATOM 871 C C . ASP A 1 111 ? -8.905 -3.753 18.528 1.00 98.00 111 ASP A C 1
ATOM 873 O O . ASP A 1 111 ? -7.761 -3.354 18.794 1.00 98.00 111 ASP A O 1
ATOM 877 N N . GLU A 1 112 ? -9.402 -4.823 19.143 1.00 97.94 112 GLU A N 1
ATOM 878 C CA . GLU A 1 112 ? -8.679 -5.598 20.147 1.00 97.94 112 GLU A CA 1
ATOM 879 C C . GLU A 1 112 ? -7.462 -6.370 19.612 1.00 97.94 112 GLU A C 1
ATOM 881 O O . GLU A 1 112 ? -6.565 -6.664 20.406 1.00 97.94 112 GLU A O 1
ATOM 886 N N . ARG A 1 113 ? -7.379 -6.661 18.301 1.00 98.12 113 ARG A N 1
ATOM 887 C CA . ARG A 1 113 ? -6.381 -7.586 17.716 1.00 98.12 113 ARG A CA 1
ATOM 888 C C . ARG A 1 113 ? -4.940 -7.204 18.042 1.00 98.12 113 ARG A C 1
ATOM 890 O O . ARG A 1 113 ? -4.096 -8.063 18.287 1.00 98.12 113 ARG A O 1
ATOM 897 N N . PHE A 1 114 ? -4.651 -5.904 18.047 1.00 98.56 114 PHE A N 1
ATOM 898 C CA . PHE A 1 114 ? -3.281 -5.385 18.132 1.00 98.56 114 PHE A CA 1
ATOM 899 C C . PHE A 1 114 ? -3.023 -4.519 19.371 1.00 98.56 114 PHE A C 1
ATOM 901 O O . PHE A 1 114 ? -1.916 -3.999 19.545 1.00 98.56 114 PHE A O 1
ATOM 908 N N . GLY A 1 115 ? -4.033 -4.332 20.231 1.00 98.00 115 GLY A N 1
ATOM 909 C CA . GLY A 1 115 ? -3.936 -3.471 21.414 1.00 98.00 115 GLY A CA 1
ATOM 910 C C . GLY A 1 115 ? -3.657 -2.000 21.077 1.00 98.00 115 GLY A C 1
ATOM 911 O O . GLY A 1 115 ? -2.969 -1.311 21.833 1.00 98.00 115 GLY A O 1
ATOM 912 N N . LEU A 1 116 ? -4.139 -1.521 19.924 1.00 98.56 116 LEU A N 1
ATOM 913 C CA . LEU A 1 116 ? -3.863 -0.170 19.422 1.00 98.56 116 LEU A CA 1
ATOM 914 C C . LEU A 1 116 ? -4.949 0.853 19.760 1.00 98.56 116 LEU A C 1
ATOM 916 O O . LEU A 1 116 ? -4.697 2.041 19.582 1.00 98.56 116 LEU A O 1
ATOM 920 N N . ALA A 1 117 ? -6.105 0.444 20.295 1.00 98.44 117 ALA A N 1
ATOM 921 C CA . ALA A 1 117 ? -7.219 1.345 20.613 1.00 98.44 117 ALA A CA 1
ATOM 922 C C . ALA A 1 117 ? -6.812 2.660 21.329 1.00 98.44 117 ALA A C 1
ATOM 924 O O . ALA A 1 117 ? -7.266 3.724 20.904 1.00 98.44 117 ALA A O 1
ATOM 925 N N . PRO A 1 118 ? -5.902 2.665 22.334 1.00 98.50 118 PRO A N 1
ATOM 926 C CA . PRO A 1 118 ? -5.474 3.906 22.995 1.00 98.50 118 PRO A CA 1
ATOM 927 C C . PRO A 1 118 ? -4.674 4.873 22.104 1.00 98.50 118 PRO A C 1
ATOM 929 O O . PRO A 1 118 ? -4.530 6.043 22.449 1.00 98.50 118 PRO A O 1
ATOM 932 N N . GLN A 1 119 ? -4.130 4.392 20.983 1.00 98.62 119 GLN A N 1
ATOM 933 C CA . GLN A 1 119 ? -3.328 5.154 20.017 1.00 98.62 119 GLN A CA 1
ATOM 934 C C . GLN A 1 119 ? -4.153 5.652 18.822 1.00 98.62 119 GLN A C 1
ATOM 936 O O . GLN A 1 119 ? -3.607 6.273 17.908 1.00 98.62 119 GLN A O 1
ATOM 941 N N . MET A 1 120 ? -5.459 5.377 18.798 1.00 98.69 120 MET A N 1
ATOM 942 C CA . MET A 1 120 ? -6.315 5.760 17.684 1.00 98.69 120 MET A CA 1
ATOM 943 C C . MET A 1 120 ? -6.365 7.291 17.524 1.00 98.69 120 MET A C 1
ATOM 945 O O . MET A 1 120 ? -6.617 8.010 18.499 1.00 98.69 120 MET A O 1
ATOM 949 N N . PRO A 1 121 ? -6.173 7.831 16.302 1.00 98.75 121 PRO A N 1
ATOM 950 C CA . PRO A 1 121 ? -6.333 9.259 16.065 1.00 98.75 121 PRO A CA 1
ATOM 951 C C . PRO A 1 121 ? -7.731 9.734 16.483 1.00 98.75 121 PRO A C 1
ATOM 953 O O . PRO A 1 121 ? -8.735 9.154 16.082 1.00 98.75 121 PRO A O 1
ATOM 956 N N . LYS A 1 122 ? -7.812 10.841 17.235 1.00 98.56 122 LYS A N 1
ATOM 957 C CA . LYS A 1 122 ? -9.044 11.319 17.910 1.00 98.56 122 LYS A CA 1
ATOM 958 C C . LYS A 1 122 ? -10.282 11.496 17.019 1.00 98.56 122 LYS A C 1
ATOM 960 O O . LYS A 1 122 ? -11.385 11.639 17.538 1.00 98.56 122 LYS A O 1
ATOM 965 N N . LYS A 1 123 ? -10.096 11.619 15.70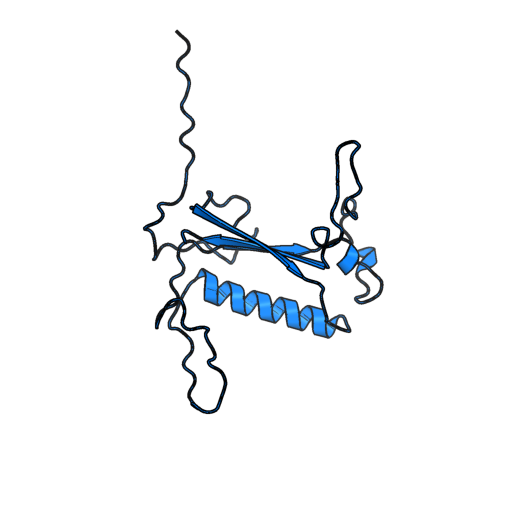4 1.00 98.56 123 LYS A N 1
ATOM 966 C CA . LYS A 1 123 ? -11.159 11.854 14.713 1.00 98.56 123 LYS A CA 1
ATOM 967 C C . LYS A 1 123 ? -11.299 10.714 13.702 1.00 98.56 123 LYS A C 1
ATOM 969 O O . LYS A 1 123 ? -12.147 10.810 12.820 1.00 98.56 123 LYS A O 1
ATOM 974 N N . LEU A 1 124 ? -10.480 9.666 13.810 1.00 98.75 124 LEU A N 1
ATOM 975 C CA . LEU A 1 124 ? -10.620 8.480 12.976 1.00 98.75 124 LEU A CA 1
ATOM 976 C C . LEU A 1 124 ? -11.886 7.732 13.400 1.00 98.75 124 LEU A C 1
ATOM 978 O O . LEU A 1 124 ? -12.100 7.481 14.581 1.00 98.75 124 LEU A O 1
ATOM 982 N N . GLN A 1 125 ? -12.733 7.405 12.431 1.00 98.56 125 GLN A N 1
ATOM 983 C CA . GLN A 1 125 ? -14.005 6.721 12.646 1.00 98.56 125 GLN A CA 1
ATOM 984 C C . GLN A 1 125 ? -14.367 5.891 11.417 1.00 98.56 125 GLN A C 1
ATOM 986 O O . GLN A 1 125 ? -13.891 6.162 10.311 1.00 98.56 125 GLN A O 1
ATOM 991 N N . LYS A 1 126 ? -15.238 4.897 11.598 1.00 98.44 126 LYS A N 1
ATOM 992 C CA . LYS A 1 126 ? -15.862 4.197 10.474 1.00 98.44 126 LYS A CA 1
ATOM 993 C C . LYS A 1 126 ? -16.720 5.186 9.678 1.00 98.44 126 LYS A C 1
ATOM 995 O O . LYS A 1 126 ? -17.473 5.964 10.262 1.00 98.44 126 LYS A O 1
ATOM 1000 N N . MET A 1 127 ? -16.612 5.152 8.350 1.00 98.38 127 MET A N 1
ATOM 1001 C CA . MET A 1 127 ? -17.485 5.951 7.488 1.00 98.38 127 MET A CA 1
ATOM 1002 C C . MET A 1 127 ? -18.944 5.550 7.726 1.00 98.38 127 MET A C 1
ATOM 1004 O O . MET A 1 127 ? -19.267 4.364 7.786 1.00 98.38 127 MET A O 1
ATOM 1008 N N . THR A 1 128 ? -19.817 6.542 7.867 1.00 98.06 128 THR A N 1
ATOM 1009 C CA . THR A 1 128 ? -21.263 6.342 7.982 1.00 98.06 128 THR A CA 1
ATOM 1010 C C . THR A 1 128 ? -21.953 6.932 6.762 1.00 98.06 128 THR A C 1
ATOM 1012 O O . THR A 1 128 ? -21.383 7.774 6.069 1.00 98.06 128 THR A O 1
ATOM 1015 N N . ARG A 1 129 ? -23.167 6.455 6.480 1.00 98.12 129 ARG A N 1
ATOM 1016 C CA . ARG A 1 129 ? -23.935 6.923 5.328 1.00 98.12 129 ARG A CA 1
ATOM 1017 C C . ARG A 1 129 ? -24.333 8.391 5.472 1.00 98.12 129 ARG A C 1
ATOM 1019 O O . ARG A 1 129 ? -24.789 8.821 6.531 1.00 98.12 129 ARG A O 1
ATOM 1026 N N . PHE A 1 130 ? -24.285 9.110 4.365 1.00 98.38 130 PHE A N 1
ATOM 1027 C CA . PHE A 1 130 ? -24.989 10.369 4.165 1.00 98.38 130 PHE A CA 1
ATOM 1028 C C . PHE A 1 130 ? -26.373 10.128 3.531 1.00 98.38 130 PHE A C 1
ATOM 1030 O O . PHE A 1 130 ? -26.658 9.025 3.051 1.00 98.38 130 PHE A O 1
ATOM 1037 N N . PRO A 1 131 ? -27.275 11.133 3.521 1.00 98.25 131 PRO A N 1
ATOM 1038 C CA . PRO A 1 131 ? -28.638 10.961 3.012 1.00 98.25 131 PRO A CA 1
ATOM 1039 C C . PRO A 1 131 ? -28.741 10.420 1.579 1.00 98.25 131 PRO A C 1
ATOM 1041 O O . PRO A 1 131 ? -29.685 9.690 1.294 1.00 98.25 131 PRO A O 1
ATOM 1044 N N . ASN A 1 132 ? -27.777 10.740 0.709 1.00 98.06 132 ASN A N 1
ATOM 1045 C CA . ASN A 1 132 ? -27.771 10.340 -0.703 1.00 98.06 132 ASN A CA 1
ATOM 1046 C C . ASN A 1 132 ? -26.860 9.134 -1.009 1.00 98.06 132 ASN A C 1
ATOM 1048 O O . ASN A 1 132 ? -26.613 8.829 -2.174 1.00 98.06 132 ASN A O 1
ATOM 1052 N N . ASP A 1 133 ? -26.335 8.455 0.012 1.00 98.31 133 ASP A N 1
ATOM 1053 C CA . ASP A 1 133 ? -25.444 7.319 -0.210 1.00 98.31 133 ASP A CA 1
ATOM 1054 C C . ASP A 1 133 ? -26.233 6.036 -0.481 1.00 98.31 133 ASP A C 1
ATOM 1056 O O . ASP A 1 133 ? -27.175 5.698 0.240 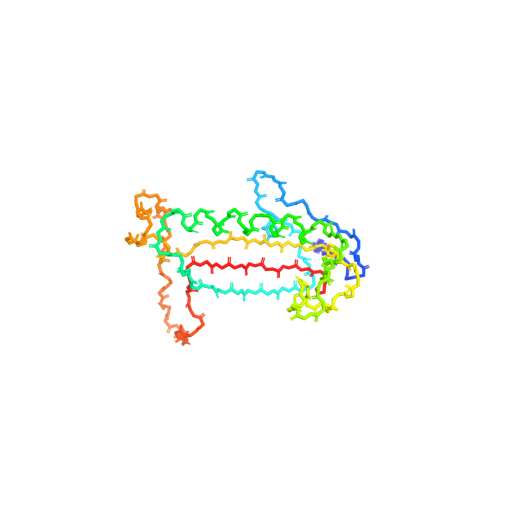1.00 98.31 133 ASP A O 1
ATOM 1060 N N . SER A 1 134 ? -25.773 5.282 -1.478 1.00 97.69 134 SER A N 1
ATOM 1061 C CA . SER A 1 134 ? -26.157 3.889 -1.736 1.00 97.69 134 SER A CA 1
ATOM 1062 C C . SER A 1 134 ? -24.922 3.010 -1.563 1.00 97.69 134 SER A C 1
ATOM 1064 O O . SER A 1 134 ? -24.328 2.559 -2.538 1.00 97.69 134 SER A O 1
ATOM 1066 N N . LEU A 1 135 ? -24.469 2.871 -0.314 1.00 98.19 135 LEU A N 1
ATOM 1067 C CA . LEU A 1 135 ? -23.224 2.169 -0.005 1.00 98.19 135 LEU A CA 1
ATOM 1068 C C . LEU A 1 135 ? -23.341 0.679 -0.334 1.00 98.19 135 LEU A C 1
ATOM 1070 O O . LEU A 1 135 ? -24.195 -0.015 0.217 1.00 98.19 135 LEU A O 1
ATOM 1074 N N . ASP A 1 136 ? -22.431 0.196 -1.174 1.00 98.38 136 ASP A N 1
ATOM 1075 C CA . ASP A 1 136 ? -22.144 -1.226 -1.307 1.00 98.38 136 ASP A CA 1
ATOM 1076 C C . ASP A 1 136 ? -21.126 -1.618 -0.230 1.00 98.38 136 ASP A C 1
ATOM 1078 O O . ASP A 1 136 ? -20.022 -1.067 -0.172 1.00 98.38 136 ASP A O 1
ATOM 1082 N N . ALA A 1 137 ? -21.501 -2.560 0.636 1.00 97.44 137 ALA A N 1
ATOM 1083 C CA . ALA A 1 137 ? -20.652 -3.018 1.729 1.00 97.44 137 ALA A CA 1
ATOM 1084 C C . ALA A 1 137 ? -19.309 -3.580 1.231 1.00 97.44 137 ALA A C 1
ATOM 1086 O O . ALA A 1 137 ? -18.303 -3.399 1.912 1.00 97.44 137 ALA A O 1
ATOM 1087 N N . ALA A 1 138 ? -19.278 -4.193 0.042 1.00 97.88 138 ALA A N 1
ATOM 1088 C CA . ALA A 1 138 ? -18.063 -4.752 -0.550 1.00 97.88 138 ALA A CA 1
ATOM 1089 C C . ALA A 1 138 ? -17.057 -3.681 -1.012 1.00 97.88 138 ALA A C 1
ATOM 1091 O O . ALA A 1 138 ? -15.893 -3.992 -1.250 1.00 97.88 138 ALA A O 1
ATOM 1092 N N . LEU A 1 139 ? -17.492 -2.422 -1.136 1.00 98.44 139 LEU A N 1
ATOM 1093 C CA . LEU A 1 139 ? -16.671 -1.285 -1.570 1.00 98.44 139 LEU A CA 1
ATOM 1094 C C . LEU A 1 139 ? -16.390 -0.294 -0.430 1.00 98.44 139 LEU A C 1
ATOM 1096 O O . LEU A 1 139 ? -15.947 0.829 -0.672 1.00 98.44 139 LEU A O 1
ATOM 1100 N N . CYS A 1 140 ? -16.675 -0.683 0.814 1.00 98.44 140 CYS A N 1
ATOM 1101 C CA . CYS A 1 140 ? -16.519 0.172 1.981 1.00 98.44 140 CYS A CA 1
ATOM 1102 C C . CYS A 1 140 ? -15.441 -0.351 2.931 1.00 98.44 140 CYS A C 1
ATOM 1104 O O . CYS A 1 140 ? -15.377 -1.537 3.235 1.00 98.44 140 CYS A O 1
ATOM 1106 N N . HIS A 1 141 ? -14.709 0.589 3.533 1.00 98.44 141 HIS A N 1
ATOM 1107 C CA . HIS A 1 141 ? -13.778 0.343 4.641 1.00 98.44 141 HIS A CA 1
ATOM 1108 C C . HIS A 1 141 ? -12.527 -0.467 4.241 1.00 98.44 141 HIS A C 1
ATOM 1110 O O . HIS A 1 141 ? -11.989 -0.250 3.158 1.00 98.44 141 HIS A O 1
ATOM 1116 N N . GLY A 1 142 ? -12.013 -1.285 5.165 1.00 98.56 142 GLY A N 1
ATOM 1117 C CA . GLY A 1 142 ? -10.716 -1.959 5.107 1.00 98.56 142 GLY A CA 1
ATOM 1118 C C . GLY A 1 142 ? -9.823 -1.564 6.286 1.00 98.56 142 GLY A C 1
ATOM 1119 O O . GLY A 1 142 ? -9.907 -0.443 6.801 1.00 98.56 142 GLY A O 1
ATOM 1120 N N . ASP A 1 143 ? -8.964 -2.488 6.712 1.00 98.81 143 ASP A N 1
ATOM 1121 C CA . ASP A 1 143 ? -7.976 -2.255 7.770 1.00 98.81 143 ASP A CA 1
ATOM 1122 C C . ASP A 1 143 ? -6.840 -1.347 7.301 1.00 98.81 143 ASP A C 1
ATOM 1124 O O . ASP A 1 143 ? -6.368 -0.490 8.051 1.00 98.81 143 ASP A O 1
ATOM 1128 N N . VAL A 1 144 ? -6.412 -1.516 6.051 1.00 98.88 144 VAL A N 1
ATOM 1129 C CA . VAL A 1 144 ? -5.431 -0.652 5.393 1.00 98.88 144 VAL A CA 1
ATOM 1130 C C . VAL A 1 144 ? -5.892 -0.301 3.988 1.00 98.88 144 VAL A C 1
ATOM 1132 O O . VAL A 1 144 ? -6.534 -1.102 3.311 1.00 98.88 144 VAL A O 1
ATOM 1135 N N . LEU A 1 145 ? -5.532 0.893 3.533 1.00 98.94 145 LEU A N 1
ATOM 1136 C CA . LEU A 1 145 ? -5.740 1.341 2.162 1.00 98.94 145 LEU A CA 1
ATOM 1137 C C . LEU A 1 145 ? -4.387 1.733 1.573 1.00 98.94 145 LEU A C 1
ATOM 1139 O O . LEU A 1 145 ? -3.616 2.469 2.195 1.00 98.94 145 LEU A O 1
ATOM 1143 N N . LEU A 1 146 ? -4.114 1.256 0.360 1.00 98.94 146 LEU A N 1
ATOM 1144 C CA . LEU A 1 146 ? -2.993 1.721 -0.443 1.00 98.94 146 LEU A CA 1
ATOM 1145 C C . LEU A 1 146 ? -3.512 2.615 -1.563 1.00 98.94 146 LEU A C 1
ATOM 1147 O O . LEU A 1 146 ? -4.369 2.210 -2.352 1.00 98.94 146 LEU A O 1
ATOM 1151 N N . GLN A 1 147 ? -2.953 3.818 -1.646 1.00 98.94 147 GLN A N 1
ATOM 1152 C CA . GLN A 1 147 ? -3.032 4.652 -2.836 1.00 98.94 147 GLN A CA 1
ATOM 1153 C C . GLN A 1 147 ? -1.749 4.459 -3.640 1.00 98.94 147 GLN A C 1
ATOM 1155 O O . GLN A 1 147 ? -0.664 4.802 -3.172 1.00 98.94 147 GLN A O 1
ATOM 1160 N N . ILE A 1 148 ? -1.876 3.906 -4.842 1.00 98.88 148 ILE A N 1
ATOM 1161 C CA . ILE A 1 148 ? -0.761 3.593 -5.736 1.00 98.88 148 ILE A CA 1
ATOM 1162 C C . ILE A 1 148 ? -0.915 4.469 -6.974 1.00 98.88 148 ILE A C 1
ATOM 1164 O O . ILE A 1 148 ? -1.890 4.320 -7.704 1.00 98.88 148 ILE A O 1
ATOM 1168 N N . CYS A 1 149 ? 0.018 5.388 -7.204 1.00 98.69 149 CYS A N 1
ATOM 1169 C CA . CYS A 1 149 ? -0.019 6.306 -8.345 1.00 98.69 149 CYS A CA 1
ATOM 1170 C C . CYS A 1 149 ? 1.293 6.234 -9.114 1.00 98.69 149 CYS A C 1
ATOM 1172 O O . CYS A 1 149 ? 2.349 6.233 -8.488 1.00 98.69 149 CYS A O 1
ATOM 1174 N N . ALA A 1 150 ? 1.229 6.232 -10.440 1.00 98.50 150 ALA A N 1
ATOM 1175 C CA . ALA A 1 150 ? 2.379 6.213 -11.342 1.00 98.50 150 ALA A CA 1
ATOM 1176 C C . ALA A 1 150 ? 2.005 6.896 -12.663 1.00 98.50 150 ALA A C 1
ATOM 1178 O O . ALA A 1 150 ? 0.851 7.303 -12.861 1.00 98.50 150 ALA A O 1
ATOM 1179 N N . ASN A 1 151 ? 2.968 7.075 -13.563 1.00 97.38 151 ASN A N 1
ATOM 1180 C CA . ASN A 1 151 ? 2.631 7.562 -14.896 1.00 97.38 151 ASN A CA 1
ATOM 1181 C C . ASN A 1 151 ? 1.783 6.532 -15.663 1.00 97.38 151 ASN A C 1
ATOM 1183 O O . ASN A 1 151 ? 0.844 6.943 -16.348 1.00 97.38 151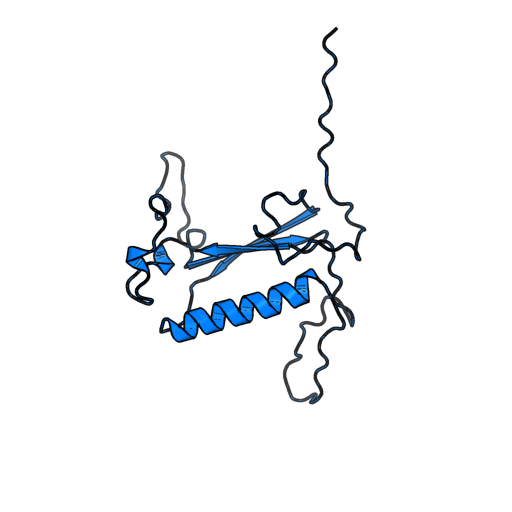 ASN A O 1
ATOM 1187 N N . THR A 1 152 ? 2.081 5.233 -15.523 1.00 94.62 152 THR A N 1
ATOM 1188 C CA . THR A 1 152 ? 1.348 4.120 -16.154 1.00 94.62 152 THR A CA 1
ATOM 1189 C C . THR A 1 152 ? 0.982 2.996 -15.195 1.00 94.62 152 THR A C 1
ATOM 1191 O O . THR A 1 152 ? 1.702 2.790 -14.194 1.00 94.62 152 THR A O 1
#

pLDDT: mean 94.18, std 12.24, range [41.22, 98.94]

Foldseek 3Di:
DDDPPPPPQDEDDLPPQQDADDCDDPDFPPPPHRAAPDKDKDFAADPQQEQVSVVVVVVVVSVVQVDLLNKDFQDADPDPVDPGPDPCPVPGIRTNQHKGKDKDFAPVLLPPRYVCVVVDDPPGDFDDDDPPDPDDPVPGTHGMMIMIGGND

Organism: Escherichia coli (NCBI:txid562)

Secondary structure (DSSP, 8-state):
----------B--TT-TT------SSS-TTSSSPB-SEEEEEEE-----SHHHHHHHHHHHHHHHHHHHH-EEPPP-S-TTSPPSS--TTTTEE--TT-EEEEEE-GGGGSGGGT-GGGS-TT-------TT----GGGS--SEEEEEEE--

Sequence (152 aa):
MHKKRKVRRVRFHPDARNEKQPFYGEHQAGILTPQQAAMMLVAFDVLASDKPDLERLFRLLTQRFAFLTQGGAAPETPNPRLPPLDSGILGGYIAPDNLTITLSVGHSLFDERFGLAPQMPKKLQKMTRFPNDSLDAALCHGDVLLQICANT

InterPro domains:
  IPR006314 Dyp-type peroxidase [PS51404] (25-152)
  IPR006314 Dyp-type peroxidase [PTHR30521] (26-152)
  IPR011008 Dimeric alpha-beta barrel [SSF54909] (23-151)
  IPR048327 Dyp-type peroxidase, N-terminal domain [PF04261] (28-152)

Radius of gyration: 19.28 Å; chains: 1; bounding box: 46×68×44 Å